Protein AF-A0A812QM58-F1 (afdb_monomer_lite)

Organism: Symbiodinium pilosum (NCBI:txid2952)

pLDDT: mean 71.56, std 11.52, range [37.34, 86.62]

Sequence (94 aa):
MEAQAVELGKMGVKELKELLKDAGVSFAGATEKEDLVRLLTKARAQAKANDVKFVASRQWQRVPDGVALPPGLEVKFDMDRGCNYARIPPEKKK

Structure (mmCIF, N/CA/C/O backbone):
data_AF-A0A812QM58-F1
#
_entry.id   AF-A0A812QM58-F1
#
loop_
_atom_site.group_PDB
_atom_site.id
_atom_site.type_symbol
_atom_site.label_atom_id
_atom_site.label_alt_id
_atom_site.label_comp_id
_atom_site.label_asym_id
_atom_site.label_entity_id
_atom_site.label_seq_id
_atom_site.pdbx_PDB_ins_code
_atom_site.Cartn_x
_atom_site.Cartn_y
_atom_site.Cartn_z
_atom_site.occupancy
_atom_site.B_iso_or_equiv
_atom_site.auth_seq_id
_atom_site.auth_comp_id
_atom_site.auth_asym_id
_atom_site.auth_atom_id
_atom_site.pdbx_PDB_model_num
ATOM 1 N N . MET A 1 1 ? 7.560 8.677 -10.341 1.00 51.22 1 MET A N 1
ATOM 2 C CA . MET A 1 1 ? 6.582 8.175 -9.339 1.00 51.22 1 MET A CA 1
ATOM 3 C C . MET A 1 1 ? 6.305 9.248 -8.265 1.00 51.22 1 MET A C 1
ATOM 5 O O . MET A 1 1 ? 5.961 8.918 -7.141 1.00 51.22 1 MET A O 1
ATOM 9 N N . GLU A 1 2 ? 6.420 10.541 -8.606 1.00 48.59 2 GLU A N 1
ATOM 10 C CA . GLU A 1 2 ? 6.666 11.626 -7.630 1.00 48.59 2 GLU A CA 1
ATOM 11 C C . GLU A 1 2 ? 5.475 12.566 -7.383 1.00 48.59 2 GLU A C 1
ATOM 13 O O . GLU A 1 2 ? 5.476 13.317 -6.413 1.00 48.59 2 GLU A O 1
ATOM 18 N N . ALA A 1 3 ? 4.417 12.498 -8.198 1.00 57.25 3 ALA A N 1
ATOM 19 C CA . ALA A 1 3 ? 3.305 13.449 -8.118 1.00 57.25 3 ALA A CA 1
ATOM 20 C C . ALA A 1 3 ? 2.518 13.379 -6.793 1.00 57.25 3 ALA A C 1
ATOM 22 O O . ALA A 1 3 ? 2.058 14.402 -6.300 1.00 57.25 3 ALA A O 1
ATOM 23 N N . GLN A 1 4 ? 2.393 12.201 -6.168 1.00 62.25 4 GLN A N 1
ATOM 24 C CA . GLN A 1 4 ? 1.585 12.070 -4.948 1.00 62.25 4 GLN A CA 1
ATOM 25 C C . GLN A 1 4 ? 2.259 12.627 -3.690 1.00 62.25 4 GLN A C 1
ATOM 27 O O . GLN A 1 4 ? 1.557 13.1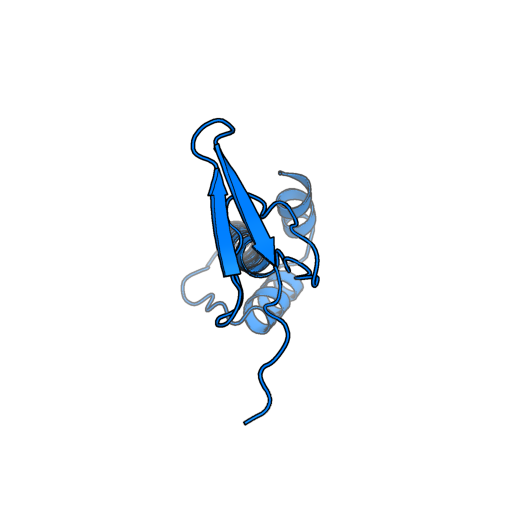40 -2.827 1.00 62.25 4 GLN A O 1
ATOM 32 N N . ALA A 1 5 ? 3.588 12.571 -3.572 1.00 64.38 5 ALA A N 1
ATOM 33 C CA . ALA A 1 5 ? 4.279 13.118 -2.400 1.00 64.38 5 ALA A CA 1
ATOM 34 C C . ALA A 1 5 ? 4.158 14.652 -2.341 1.00 64.38 5 ALA A C 1
ATOM 36 O O . ALA A 1 5 ? 3.968 15.229 -1.270 1.00 64.38 5 ALA A O 1
ATOM 37 N N . VAL A 1 6 ? 4.197 15.302 -3.509 1.00 68.81 6 VAL A N 1
ATOM 38 C CA . VAL A 1 6 ? 4.062 16.760 -3.646 1.00 68.81 6 VAL A CA 1
ATOM 39 C C . VAL A 1 6 ? 2.650 17.229 -3.279 1.00 68.81 6 VAL A C 1
ATOM 41 O O . VAL A 1 6 ? 2.497 18.239 -2.595 1.00 68.81 6 VAL A O 1
ATOM 44 N N . GLU A 1 7 ? 1.618 16.481 -3.676 1.00 74.19 7 GLU A N 1
ATOM 45 C CA . GLU A 1 7 ? 0.213 16.771 -3.345 1.00 74.19 7 GLU A CA 1
ATOM 46 C C . GLU A 1 7 ? -0.049 16.653 -1.835 1.00 74.19 7 GLU A C 1
ATOM 48 O O . GLU A 1 7 ? -0.660 17.533 -1.230 1.00 74.19 7 GLU A O 1
ATOM 53 N N . LEU A 1 8 ? 0.495 15.612 -1.196 1.00 75.56 8 LEU A N 1
ATOM 54 C CA . LEU A 1 8 ? 0.404 15.416 0.254 1.00 75.56 8 LEU A CA 1
ATOM 55 C C . LEU A 1 8 ? 1.132 16.532 1.026 1.00 75.56 8 LEU A C 1
ATOM 57 O O . LEU A 1 8 ? 0.643 17.005 2.049 1.00 75.56 8 LEU A O 1
ATOM 61 N N . GLY A 1 9 ? 2.267 17.016 0.512 1.00 74.00 9 GLY A N 1
ATOM 62 C CA . GLY A 1 9 ? 2.993 18.156 1.078 1.00 74.00 9 GLY A CA 1
ATOM 63 C C . GLY A 1 9 ? 2.211 19.475 1.053 1.00 74.00 9 GLY A C 1
ATOM 64 O O . GLY A 1 9 ? 2.454 20.344 1.894 1.00 74.00 9 GLY A O 1
ATOM 65 N N . LYS A 1 10 ? 1.235 19.628 0.151 1.00 80.12 10 LYS A N 1
ATOM 66 C CA . LYS A 1 10 ? 0.353 20.806 0.091 1.00 80.12 10 LYS A CA 1
ATOM 67 C C . LYS A 1 10 ? -0.823 20.730 1.069 1.00 80.12 10 LYS A C 1
ATOM 69 O O . LYS A 1 10 ? -1.349 21.772 1.448 1.00 80.12 10 LYS A O 1
ATOM 74 N N . MET A 1 11 ? -1.197 19.533 1.523 1.00 78.06 11 MET A N 1
ATOM 75 C CA . MET A 1 11 ? -2.295 19.333 2.472 1.00 78.06 11 MET A CA 1
ATOM 76 C C . MET A 1 11 ? -1.955 19.832 3.887 1.00 78.06 11 MET A C 1
ATOM 78 O O . MET A 1 11 ? -0.792 20.012 4.274 1.00 78.06 11 MET A O 1
ATOM 82 N N . GLY A 1 12 ? -2.999 20.076 4.680 1.00 80.75 12 GLY A N 1
ATOM 83 C CA . GLY A 1 12 ? -2.871 20.410 6.095 1.00 80.75 12 GLY A CA 1
ATOM 84 C C . GLY A 1 12 ? -2.491 19.193 6.943 1.00 80.75 12 GLY A C 1
ATOM 85 O O . GLY A 1 12 ? -2.824 18.056 6.621 1.00 80.75 12 GLY A O 1
ATOM 86 N N . VAL A 1 13 ? -1.844 19.435 8.087 1.00 83.31 13 VAL A N 1
ATOM 87 C CA . VAL A 1 13 ? -1.455 18.386 9.055 1.00 83.31 13 VAL A CA 1
ATOM 88 C C . VAL A 1 13 ? -2.655 17.544 9.509 1.00 83.31 13 VAL A C 1
ATOM 90 O O . VAL A 1 13 ? -2.511 16.353 9.773 1.00 83.31 13 VAL A O 1
ATOM 93 N N . LYS A 1 14 ? -3.842 18.157 9.585 1.00 83.06 14 LYS A N 1
ATOM 94 C CA . LYS A 1 14 ? -5.090 17.482 9.953 1.00 83.06 14 LYS A CA 1
ATOM 95 C C . LYS A 1 14 ? -5.481 16.415 8.924 1.00 83.06 14 LYS A C 1
ATOM 97 O O . LYS A 1 14 ? -5.634 15.261 9.306 1.00 83.06 14 LYS A O 1
ATOM 102 N N . GLU A 1 15 ? -5.523 16.773 7.640 1.00 84.62 15 GLU A N 1
ATOM 103 C CA . GLU A 1 15 ? -5.833 15.831 6.555 1.00 84.62 15 GLU A CA 1
ATOM 104 C C . GLU A 1 15 ? -4.814 14.694 6.470 1.00 84.62 15 GLU A C 1
ATOM 106 O O . GLU A 1 15 ? -5.186 13.533 6.334 1.00 84.62 15 GLU A O 1
ATOM 111 N N . LEU A 1 16 ? -3.523 15.002 6.629 1.00 84.81 16 LEU A N 1
ATOM 112 C CA . LEU A 1 16 ? -2.473 13.981 6.633 1.00 84.81 16 LEU A CA 1
ATOM 113 C C . LEU A 1 16 ? -2.676 12.944 7.745 1.00 84.81 16 LEU A C 1
ATOM 115 O O . LEU A 1 16 ? -2.502 11.751 7.506 1.00 84.81 16 LEU A O 1
ATOM 119 N N . LYS A 1 17 ? -3.072 13.377 8.948 1.00 84.81 17 LYS A N 1
ATOM 120 C CA . LYS A 1 17 ? -3.375 12.473 10.068 1.00 84.81 17 LYS A CA 1
ATOM 121 C C . LYS A 1 17 ? -4.629 11.639 9.817 1.00 84.81 17 LYS A C 1
ATOM 123 O O . LYS A 1 17 ? -4.634 10.462 10.168 1.00 84.81 17 LYS A O 1
ATOM 128 N N . GLU A 1 18 ? -5.668 12.223 9.221 1.00 86.38 18 GLU A N 1
ATOM 129 C CA . GLU A 1 18 ? -6.883 11.487 8.849 1.00 86.38 18 GLU A CA 1
ATOM 130 C C . GLU A 1 18 ? -6.572 10.403 7.813 1.00 86.38 18 GLU A C 1
ATOM 132 O O . GLU A 1 18 ? -6.930 9.247 8.018 1.00 86.38 18 GLU A O 1
ATOM 137 N N . LEU A 1 19 ? -5.796 10.736 6.779 1.00 83.19 19 LEU A N 1
ATOM 138 C CA . LEU A 1 19 ? -5.349 9.785 5.760 1.00 83.19 19 LEU A CA 1
ATOM 139 C C . LEU A 1 19 ? -4.430 8.691 6.322 1.00 83.19 19 LEU A C 1
ATOM 141 O O . LEU A 1 19 ? -4.534 7.539 5.913 1.00 83.19 19 LEU A O 1
ATOM 145 N N . LEU A 1 20 ? -3.533 9.018 7.258 1.00 83.94 20 LEU A N 1
ATOM 146 C CA . LEU A 1 20 ? -2.696 8.018 7.937 1.00 83.94 20 LEU A CA 1
ATOM 147 C C . LEU A 1 20 ? -3.535 7.053 8.774 1.00 83.94 20 LEU A C 1
ATOM 149 O O . LEU A 1 20 ? -3.289 5.849 8.750 1.00 83.94 20 LEU A O 1
ATOM 153 N N . LYS A 1 21 ? -4.546 7.572 9.477 1.00 85.06 21 LYS A N 1
ATOM 154 C CA . LYS A 1 21 ? -5.478 6.759 10.260 1.00 85.06 21 LYS A CA 1
ATOM 155 C C . LYS A 1 21 ? -6.320 5.847 9.366 1.00 85.06 21 LYS A C 1
ATOM 157 O O . LYS A 1 21 ? -6.462 4.674 9.694 1.00 85.06 21 LYS A O 1
ATOM 162 N N . ASP A 1 22 ? -6.830 6.366 8.251 1.00 80.38 22 ASP A N 1
ATOM 163 C CA . ASP A 1 22 ? -7.588 5.601 7.251 1.00 80.38 22 ASP A CA 1
ATOM 164 C C . ASP A 1 22 ? -6.733 4.496 6.611 1.00 80.38 22 ASP A C 1
ATOM 166 O O . ASP A 1 22 ? -7.156 3.348 6.507 1.00 80.38 22 ASP A O 1
ATOM 170 N N . ALA A 1 23 ? -5.466 4.801 6.317 1.00 78.00 23 ALA A N 1
ATOM 171 C CA . ALA A 1 23 ? -4.489 3.827 5.839 1.00 78.00 23 ALA A CA 1
ATOM 172 C C . ALA A 1 23 ? -4.042 2.807 6.909 1.00 78.00 23 ALA A C 1
ATOM 174 O O . ALA A 1 23 ? -3.227 1.934 6.608 1.00 78.00 23 ALA A O 1
ATOM 175 N N . GLY A 1 24 ? -4.517 2.918 8.156 1.00 80.62 24 GLY A N 1
ATOM 176 C CA . GLY A 1 24 ? -4.125 2.041 9.264 1.00 80.62 24 GLY A CA 1
ATOM 177 C C . GLY A 1 24 ? -2.671 2.219 9.715 1.00 80.62 24 GLY A C 1
ATOM 178 O O . GLY A 1 24 ? -2.095 1.318 10.322 1.00 80.62 24 GLY A O 1
ATOM 179 N N . VAL A 1 25 ? -2.054 3.362 9.408 1.00 81.50 25 VAL A N 1
ATOM 180 C CA . VAL A 1 25 ? -0.644 3.645 9.696 1.00 81.50 25 VAL A CA 1
ATOM 181 C C . VAL A 1 25 ? -0.545 4.464 10.972 1.00 81.50 25 VAL A C 1
ATOM 183 O O . VAL A 1 25 ? -0.974 5.617 11.042 1.00 81.50 25 VAL A O 1
ATOM 186 N N . SER A 1 26 ? 0.078 3.875 11.988 1.00 80.38 26 SER A N 1
ATOM 187 C CA . SER A 1 26 ? 0.380 4.569 13.235 1.00 80.38 26 SER A CA 1
ATOM 188 C C . SER A 1 26 ? 1.389 5.694 12.999 1.00 80.38 26 SER A C 1
ATOM 190 O O . SER A 1 26 ? 2.505 5.458 12.548 1.00 80.38 26 SER A O 1
ATOM 192 N N . PHE A 1 27 ? 1.008 6.917 13.361 1.00 81.44 27 PHE A N 1
ATOM 193 C CA . PHE A 1 27 ? 1.856 8.116 13.312 1.00 81.44 27 PHE A CA 1
ATOM 194 C C . PHE A 1 27 ? 2.477 8.460 14.679 1.00 81.44 27 PHE A C 1
ATOM 196 O O . PHE A 1 27 ? 2.892 9.593 14.918 1.00 81.44 27 PHE A O 1
ATOM 203 N N . ALA A 1 28 ? 2.509 7.502 15.610 1.00 75.06 28 ALA A N 1
ATOM 204 C CA . ALA A 1 28 ? 3.102 7.678 16.932 1.00 75.06 28 ALA A CA 1
ATOM 205 C C . ALA A 1 28 ? 4.622 7.884 16.794 1.00 75.06 28 ALA A C 1
ATOM 207 O O . ALA A 1 28 ? 5.354 6.935 16.533 1.00 75.06 28 ALA A O 1
ATOM 208 N N . GLY A 1 29 ? 5.072 9.136 16.921 1.00 76.88 29 GLY A N 1
ATOM 209 C CA . GLY A 1 29 ? 6.466 9.552 16.706 1.00 76.88 29 GLY A CA 1
ATOM 210 C C . GLY A 1 29 ? 6.647 10.601 15.605 1.00 76.88 29 GLY A C 1
ATOM 211 O O . GLY A 1 29 ? 7.675 11.268 15.574 1.00 76.88 29 GLY A O 1
ATOM 212 N N . ALA A 1 30 ? 5.633 10.816 14.762 1.00 79.25 30 ALA A N 1
ATOM 213 C CA . ALA A 1 30 ? 5.651 11.847 13.731 1.00 79.25 30 ALA A CA 1
ATOM 214 C C . ALA A 1 30 ? 5.359 13.225 14.346 1.00 79.25 30 ALA A C 1
ATOM 216 O O . ALA A 1 30 ? 4.200 13.620 14.521 1.00 79.25 30 ALA A O 1
ATOM 217 N N . THR A 1 31 ? 6.412 13.951 14.717 1.00 79.12 31 THR A N 1
ATOM 218 C CA . THR A 1 31 ? 6.315 15.300 15.303 1.00 79.12 31 THR A CA 1
ATOM 219 C C . THR A 1 31 ? 6.144 16.391 14.250 1.00 79.12 31 THR A C 1
ATOM 221 O O . THR A 1 31 ? 5.599 17.453 14.543 1.00 79.12 31 THR A O 1
ATOM 224 N N . GLU A 1 32 ? 6.565 16.123 13.015 1.00 84.44 32 GLU A N 1
ATOM 225 C CA . GLU A 1 32 ? 6.631 17.103 11.933 1.00 84.44 32 GLU A CA 1
ATOM 226 C C . GLU A 1 32 ? 5.693 16.747 10.778 1.00 84.44 32 GLU A C 1
ATOM 228 O O . GLU A 1 32 ? 5.403 15.580 10.503 1.00 84.44 32 GLU A O 1
ATOM 233 N N . LYS A 1 33 ? 5.232 17.776 10.054 1.00 83.31 33 LYS A N 1
ATOM 234 C CA . LYS A 1 33 ? 4.397 17.605 8.855 1.00 83.31 33 LYS A CA 1
ATOM 235 C C . LYS A 1 33 ? 5.096 16.729 7.815 1.00 83.31 33 LYS A C 1
ATOM 237 O O . LYS A 1 33 ? 4.452 15.898 7.181 1.00 83.31 33 LYS A O 1
ATOM 242 N N . GLU A 1 34 ? 6.398 16.919 7.649 1.00 82.31 34 GLU A N 1
ATOM 243 C CA . GLU A 1 34 ? 7.208 16.177 6.686 1.00 82.31 34 GLU A CA 1
ATOM 244 C C . GLU A 1 34 ? 7.245 14.682 7.009 1.00 82.31 34 GLU A C 1
ATOM 246 O O . GLU A 1 34 ? 7.128 13.860 6.101 1.00 82.31 34 GLU A O 1
ATOM 251 N N . ASP A 1 35 ? 7.309 14.318 8.291 1.00 84.75 35 ASP A N 1
ATOM 252 C CA . ASP A 1 35 ? 7.285 12.918 8.716 1.00 84.75 35 ASP A CA 1
ATOM 253 C C . ASP A 1 35 ? 5.941 12.252 8.380 1.00 84.75 35 ASP A C 1
ATOM 255 O O . ASP A 1 35 ? 5.903 11.170 7.792 1.00 84.75 35 ASP A O 1
ATOM 259 N N . LEU A 1 36 ? 4.828 12.964 8.602 1.00 84.75 36 LEU A N 1
ATOM 260 C CA . LEU A 1 36 ? 3.492 12.503 8.207 1.00 84.75 36 LEU A CA 1
ATOM 261 C C . LEU A 1 36 ? 3.382 12.290 6.688 1.00 84.75 36 LEU A C 1
ATOM 263 O O . LEU A 1 36 ? 2.846 11.274 6.241 1.00 84.75 36 LEU A O 1
ATOM 267 N N . VAL A 1 37 ? 3.914 13.216 5.881 1.00 86.62 37 VAL A N 1
ATOM 268 C CA . VAL A 1 37 ? 3.929 13.090 4.412 1.00 86.62 37 VAL A CA 1
ATOM 269 C C . VAL A 1 37 ? 4.761 11.884 3.979 1.00 86.62 37 VAL A C 1
ATOM 271 O O . VAL A 1 37 ? 4.335 11.127 3.101 1.00 86.62 37 VAL A O 1
ATOM 274 N N . ARG A 1 38 ? 5.927 11.664 4.599 1.00 83.69 38 ARG A N 1
ATOM 275 C CA . ARG A 1 38 ? 6.800 10.518 4.303 1.00 83.69 38 ARG A CA 1
ATOM 276 C C . ARG A 1 38 ? 6.136 9.195 4.668 1.00 83.69 38 ARG A C 1
ATOM 278 O O . ARG A 1 38 ? 6.135 8.281 3.841 1.00 83.69 38 ARG A O 1
ATOM 285 N N . LEU A 1 39 ? 5.532 9.100 5.853 1.00 85.06 39 LEU A N 1
ATOM 286 C CA . LEU A 1 39 ? 4.798 7.914 6.300 1.00 85.06 39 LEU A CA 1
ATOM 287 C C . LEU A 1 39 ? 3.643 7.590 5.357 1.00 85.06 39 LEU A C 1
ATOM 289 O O . LEU A 1 39 ? 3.509 6.449 4.918 1.00 85.06 39 LEU A O 1
ATOM 293 N N . LEU A 1 40 ? 2.854 8.596 4.982 1.00 84.38 40 LEU A N 1
ATOM 294 C CA . LEU A 1 40 ? 1.696 8.405 4.118 1.00 84.38 40 LEU A CA 1
ATOM 295 C C . LEU A 1 40 ? 2.104 8.049 2.687 1.00 84.38 40 LEU A C 1
ATOM 297 O O . LEU A 1 40 ? 1.491 7.183 2.068 1.00 84.38 40 LEU A O 1
ATOM 301 N N . THR A 1 41 ? 3.173 8.660 2.173 1.00 83.75 41 THR A N 1
ATOM 302 C CA . THR A 1 41 ? 3.746 8.312 0.866 1.00 83.75 41 THR A CA 1
ATOM 303 C C . THR A 1 41 ? 4.229 6.866 0.861 1.00 83.75 41 THR A C 1
ATOM 305 O O . THR A 1 41 ? 3.914 6.117 -0.062 1.00 83.75 41 THR A O 1
ATOM 308 N N . LYS A 1 42 ? 4.939 6.434 1.911 1.00 80.25 42 LYS A N 1
ATOM 309 C CA . LYS A 1 42 ? 5.400 5.049 2.051 1.00 80.25 42 LYS A CA 1
ATOM 310 C C . LYS A 1 42 ? 4.223 4.081 2.173 1.00 80.25 42 LYS A C 1
ATOM 312 O O . LYS A 1 42 ? 4.218 3.036 1.530 1.00 80.25 42 LYS A O 1
ATOM 317 N N . ALA A 1 43 ? 3.214 4.417 2.969 1.00 80.69 43 ALA A N 1
ATOM 318 C CA . ALA A 1 43 ? 2.005 3.619 3.125 1.00 80.69 43 ALA A CA 1
ATOM 319 C C . ALA A 1 43 ? 1.232 3.481 1.814 1.00 80.69 43 ALA A C 1
ATOM 321 O O . ALA A 1 43 ? 0.888 2.371 1.434 1.00 80.69 43 ALA A O 1
ATOM 322 N N . ARG A 1 44 ? 1.038 4.576 1.072 1.00 76.31 44 ARG A N 1
ATOM 323 C CA . ARG A 1 44 ? 0.397 4.551 -0.247 1.00 76.31 44 ARG A CA 1
ATOM 324 C C . ARG A 1 44 ? 1.220 3.816 -1.289 1.00 76.31 44 ARG A C 1
ATOM 326 O O . ARG A 1 44 ? 0.637 3.117 -2.101 1.00 76.31 44 ARG A O 1
ATOM 333 N N . ALA A 1 45 ? 2.544 3.948 -1.288 1.00 69.62 45 ALA A N 1
ATOM 334 C CA . ALA A 1 45 ? 3.400 3.184 -2.190 1.00 69.62 45 ALA A CA 1
ATOM 335 C C . ALA A 1 45 ? 3.291 1.678 -1.908 1.00 69.62 45 ALA A C 1
ATOM 337 O O . ALA A 1 45 ? 3.132 0.894 -2.838 1.00 69.62 45 ALA A O 1
ATOM 338 N N . GLN A 1 46 ? 3.288 1.285 -0.630 1.00 66.69 46 GLN A N 1
ATOM 339 C CA . GLN A 1 46 ? 3.053 -0.101 -0.217 1.00 66.69 46 GLN A CA 1
ATOM 340 C C . GLN A 1 46 ? 1.640 -0.565 -0.584 1.00 66.69 46 GLN A C 1
ATOM 342 O O . GLN A 1 46 ? 1.486 -1.632 -1.167 1.00 66.69 46 GLN A O 1
ATOM 347 N N . ALA A 1 47 ? 0.616 0.240 -0.301 1.00 64.75 47 ALA A N 1
ATOM 348 C CA . ALA A 1 47 ? -0.766 -0.064 -0.645 1.00 64.75 47 ALA A CA 1
ATOM 349 C C . ALA A 1 47 ? -0.934 -0.190 -2.156 1.00 64.75 47 ALA A C 1
ATOM 351 O O . ALA A 1 47 ? -1.532 -1.146 -2.599 1.00 64.75 47 ALA A O 1
ATOM 352 N N . LYS A 1 48 ? -0.335 0.692 -2.957 1.00 59.25 48 LYS A N 1
ATOM 353 C CA . LYS A 1 48 ? -0.384 0.640 -4.421 1.00 59.25 48 LYS A CA 1
ATOM 354 C C . LYS A 1 48 ? 0.380 -0.549 -4.997 1.00 59.25 48 LYS A C 1
ATOM 356 O O . LYS A 1 48 ? -0.051 -1.087 -6.006 1.00 59.25 48 LYS A O 1
ATOM 361 N N . ALA A 1 49 ? 1.481 -0.964 -4.373 1.00 56.94 49 ALA A N 1
ATOM 362 C CA . ALA A 1 49 ? 2.163 -2.206 -4.732 1.00 56.94 49 ALA A CA 1
ATOM 363 C C . ALA A 1 49 ? 1.288 -3.437 -4.421 1.00 56.94 49 ALA A C 1
ATOM 365 O O . ALA A 1 49 ? 1.231 -4.371 -5.212 1.00 56.94 49 ALA A O 1
ATOM 366 N N . ASN A 1 50 ? 0.544 -3.406 -3.311 1.00 54.16 50 ASN A N 1
ATOM 367 C CA . ASN A 1 50 ? -0.413 -4.458 -2.954 1.00 54.16 50 ASN A CA 1
ATOM 368 C C . ASN A 1 50 ? -1.718 -4.394 -3.776 1.00 54.16 50 ASN A C 1
ATOM 370 O O . ASN A 1 50 ? -2.323 -5.424 -4.049 1.00 54.16 50 ASN A O 1
ATOM 374 N N . ASP A 1 51 ? -2.132 -3.200 -4.196 1.00 51.66 51 ASP A N 1
ATOM 375 C CA . ASP A 1 51 ? -3.356 -2.893 -4.948 1.00 51.66 51 ASP A CA 1
ATOM 376 C C . ASP A 1 51 ? -3.126 -2.924 -6.462 1.00 51.66 51 ASP A C 1
ATOM 378 O O . ASP A 1 51 ? -4.005 -2.556 -7.242 1.00 51.66 51 ASP A O 1
ATOM 382 N N . VAL A 1 52 ? -1.973 -3.415 -6.934 1.00 54.31 52 VAL A N 1
ATOM 383 C CA . VAL A 1 52 ? -1.890 -3.849 -8.327 1.00 54.31 52 VAL A CA 1
ATOM 384 C C . VAL A 1 52 ? -2.774 -5.083 -8.458 1.00 54.31 52 VAL A C 1
ATOM 386 O O . VAL A 1 52 ? -2.341 -6.224 -8.366 1.00 54.31 52 VAL A O 1
ATOM 389 N N . LYS A 1 53 ? -4.068 -4.850 -8.633 1.00 52.16 53 LYS A N 1
ATOM 390 C CA . LYS A 1 53 ? -5.081 -5.868 -8.816 1.00 52.16 53 LYS A CA 1
ATOM 391 C C . LYS A 1 53 ? -4.837 -6.474 -10.189 1.00 52.16 53 LYS A C 1
ATOM 393 O O . LYS A 1 53 ? -5.364 -5.997 -11.192 1.00 52.16 53 LYS A O 1
ATOM 398 N N . PHE A 1 54 ? -3.980 -7.491 -10.255 1.00 60.97 54 PHE A N 1
ATOM 399 C CA . PHE A 1 54 ? -3.892 -8.333 -11.436 1.00 60.97 54 PHE A CA 1
ATOM 400 C C . PHE A 1 54 ? -5.288 -8.914 -11.662 1.00 60.97 54 PHE A C 1
ATOM 402 O O . PHE A 1 54 ? -5.757 -9.759 -10.899 1.00 60.97 54 PHE A O 1
ATOM 409 N N . VAL A 1 55 ? -5.992 -8.390 -12.668 1.00 59.22 55 VAL A N 1
ATOM 410 C CA . VAL A 1 55 ? -7.306 -8.893 -13.065 1.00 59.22 55 VAL A CA 1
ATOM 411 C C . VAL A 1 55 ? -7.059 -10.223 -13.743 1.00 59.22 55 VAL A C 1
ATOM 413 O O . VAL A 1 55 ? -6.823 -10.283 -14.944 1.00 59.22 55 VAL A O 1
ATOM 416 N N . ALA A 1 56 ? -7.049 -11.276 -12.940 1.00 60.84 56 ALA A N 1
ATOM 417 C CA . ALA A 1 56 ? -6.863 -12.624 -13.413 1.00 60.84 56 ALA A CA 1
ATOM 418 C C . ALA A 1 56 ? -8.015 -12.985 -14.35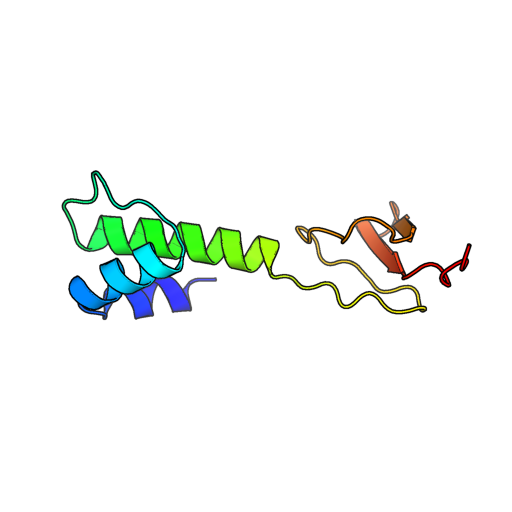6 1.00 60.84 56 ALA A C 1
ATOM 420 O O . ALA A 1 56 ? -9.183 -12.881 -13.993 1.00 60.84 56 ALA A O 1
ATOM 421 N N . SER A 1 57 ? -7.697 -13.380 -15.582 1.00 67.12 57 SER A N 1
ATOM 422 C CA . SER A 1 57 ? -8.664 -13.896 -16.549 1.00 67.12 57 SER A CA 1
ATOM 423 C C . SER A 1 57 ? -8.393 -15.368 -16.830 1.00 67.12 57 SER A C 1
ATOM 425 O O . SER A 1 57 ? -7.365 -15.922 -16.450 1.00 67.12 57 SER A O 1
ATOM 427 N N . ARG A 1 58 ? -9.319 -16.022 -17.534 1.00 70.75 58 ARG A N 1
ATOM 428 C CA . ARG A 1 58 ? -9.166 -17.413 -18.007 1.00 70.75 58 ARG A CA 1
ATOM 429 C C . ARG A 1 58 ? -8.111 -17.554 -19.115 1.00 70.75 58 ARG A C 1
ATOM 431 O O . ARG A 1 58 ? -7.762 -18.665 -19.500 1.00 70.75 58 ARG A O 1
ATOM 438 N N . GLN A 1 59 ? -7.626 -16.434 -19.646 1.00 73.06 59 GLN A N 1
ATOM 439 C CA . GLN A 1 59 ? -6.550 -16.368 -20.631 1.00 73.06 59 GLN A CA 1
ATOM 440 C C . GLN A 1 59 ? -5.239 -15.982 -19.944 1.00 73.06 59 GLN A C 1
ATOM 442 O O . GLN A 1 59 ? -5.250 -15.2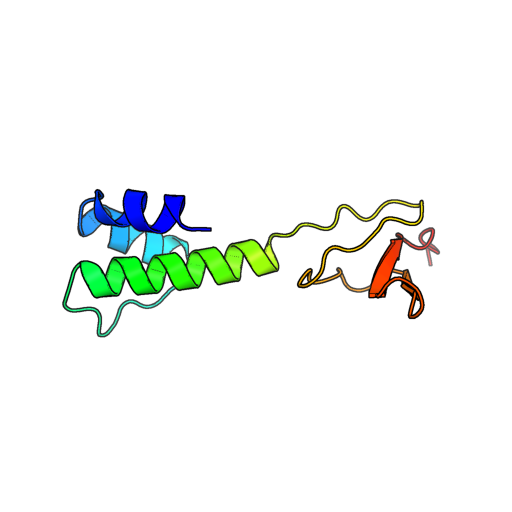56 -18.953 1.00 73.06 59 GLN A O 1
ATOM 447 N N . TRP A 1 60 ? -4.112 -16.452 -20.480 1.00 80.94 60 TRP A N 1
ATOM 448 C CA . TRP A 1 60 ? -2.787 -16.084 -19.984 1.00 80.94 60 TRP A CA 1
ATOM 449 C C . TRP A 1 60 ? -2.575 -14.577 -20.098 1.00 80.94 60 TRP A C 1
ATOM 451 O O . TRP A 1 60 ? -2.533 -14.031 -21.200 1.00 80.94 60 TRP A O 1
ATOM 461 N N . GLN A 1 61 ? -2.416 -13.911 -18.959 1.00 75.44 61 GLN A N 1
ATOM 462 C CA . GLN A 1 61 ? -2.138 -12.483 -18.902 1.00 75.44 61 GLN A CA 1
ATOM 463 C C . GLN A 1 61 ? -0.805 -12.237 -18.222 1.00 75.44 61 GLN A C 1
ATOM 465 O O . GLN A 1 61 ? -0.455 -12.903 -17.252 1.00 75.44 61 GLN A O 1
ATOM 470 N N . ARG A 1 62 ? -0.056 -11.263 -18.740 1.00 76.94 62 ARG A N 1
ATOM 471 C CA . ARG A 1 62 ? 1.230 -10.879 -18.167 1.00 76.94 62 ARG A CA 1
ATOM 472 C C . ARG A 1 62 ? 1.015 -10.244 -16.795 1.00 76.94 62 ARG A C 1
ATOM 474 O O . ARG A 1 62 ? 0.346 -9.218 -16.691 1.00 76.94 62 ARG A O 1
ATOM 481 N N . VAL A 1 63 ? 1.605 -10.844 -15.775 1.00 72.94 63 VAL A N 1
ATOM 482 C CA . VAL A 1 63 ? 1.681 -10.324 -14.414 1.00 72.94 63 VAL A CA 1
ATOM 483 C C . VAL A 1 63 ? 2.748 -9.230 -14.399 1.00 72.94 63 VAL A C 1
ATOM 485 O O . VAL A 1 63 ? 3.890 -9.496 -14.787 1.00 72.94 63 VAL A O 1
ATOM 488 N N . PRO A 1 64 ? 2.399 -7.993 -14.015 1.00 66.19 64 PRO A N 1
ATOM 489 C CA . PRO A 1 64 ? 3.393 -6.957 -13.785 1.00 66.19 64 PRO A CA 1
ATOM 490 C C . PRO A 1 64 ? 4.350 -7.367 -12.657 1.00 66.19 64 PRO A C 1
ATOM 492 O O . PRO A 1 64 ? 3.993 -8.142 -11.770 1.00 66.19 64 PRO A O 1
ATOM 495 N N . ASP A 1 65 ? 5.568 -6.843 -12.684 1.00 59.50 65 ASP A N 1
ATOM 496 C CA . ASP A 1 65 ? 6.525 -7.062 -11.603 1.00 59.50 65 ASP A CA 1
ATOM 497 C C . ASP A 1 65 ? 6.031 -6.392 -10.305 1.00 59.50 65 ASP A C 1
ATOM 499 O O . ASP A 1 65 ? 5.493 -5.282 -10.340 1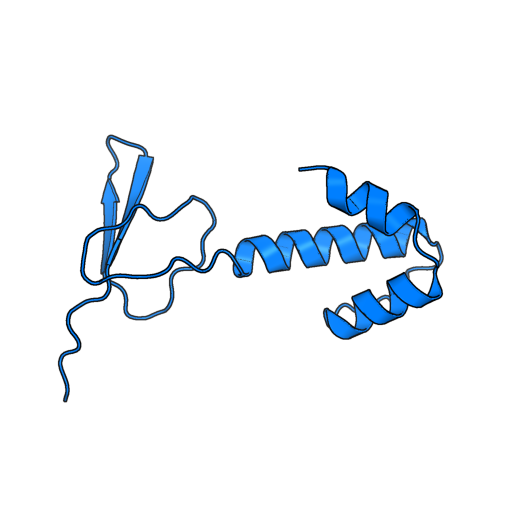.00 59.50 65 ASP A O 1
ATOM 503 N N . GLY A 1 66 ? 6.152 -7.088 -9.171 1.00 59.88 66 GLY A N 1
ATOM 504 C CA . GLY A 1 66 ? 5.707 -6.595 -7.860 1.00 59.88 66 GLY A CA 1
ATOM 505 C C . GLY A 1 66 ? 4.224 -6.800 -7.525 1.00 59.88 66 GLY A C 1
ATOM 506 O O . GLY A 1 66 ? 3.757 -6.254 -6.529 1.00 59.88 66 GLY A O 1
ATOM 507 N N . VAL A 1 67 ? 3.479 -7.578 -8.318 1.00 63.19 67 VAL A N 1
ATOM 508 C CA . VAL A 1 67 ? 2.057 -7.850 -8.059 1.00 63.19 67 VAL A CA 1
ATOM 509 C C . VAL A 1 67 ? 1.853 -9.080 -7.186 1.00 63.19 67 VAL A C 1
ATOM 511 O O . VAL A 1 67 ? 2.272 -10.183 -7.538 1.00 63.19 67 VAL A O 1
ATOM 514 N N . ALA A 1 68 ? 1.134 -8.901 -6.077 1.00 56.81 68 ALA A N 1
ATOM 515 C CA . ALA A 1 68 ? 0.629 -10.006 -5.277 1.00 56.81 68 ALA A CA 1
ATOM 516 C C . ALA A 1 68 ? -0.458 -10.758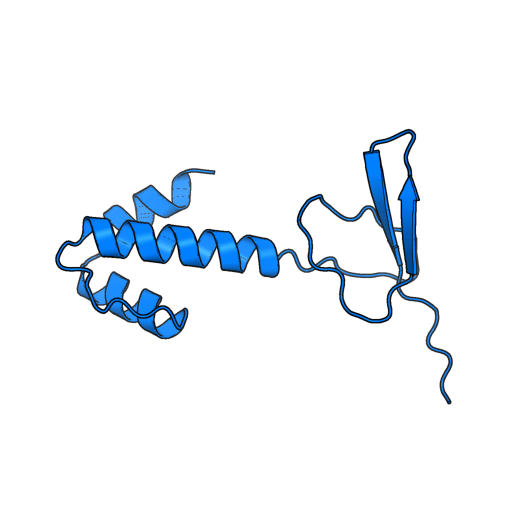 -6.064 1.00 56.81 68 ALA A C 1
ATOM 518 O O . ALA A 1 68 ? -1.568 -10.266 -6.274 1.00 56.81 68 ALA A O 1
ATOM 519 N N . LEU A 1 69 ? -0.127 -11.958 -6.536 1.00 62.03 69 LEU A N 1
ATOM 520 C CA . LEU A 1 69 ? -1.085 -12.839 -7.194 1.00 62.03 69 LEU A CA 1
ATOM 521 C C . LEU A 1 69 ? -2.046 -13.420 -6.144 1.00 62.03 69 LEU A C 1
ATOM 523 O O . LEU A 1 69 ? -1.573 -13.906 -5.113 1.00 62.03 69 LEU A O 1
ATOM 527 N N . PRO A 1 70 ? -3.374 -13.405 -6.376 1.00 61.78 70 PRO A N 1
ATOM 528 C CA . PRO A 1 70 ? -4.307 -14.050 -5.464 1.00 61.78 70 PRO A CA 1
ATOM 529 C C . PRO A 1 70 ? -3.981 -15.551 -5.337 1.00 61.78 70 PRO A C 1
ATOM 531 O O . PRO A 1 70 ? -3.549 -16.175 -6.313 1.00 61.78 70 PRO A O 1
ATOM 534 N N . PRO A 1 71 ? -4.189 -16.167 -4.163 1.00 59.34 71 PRO A N 1
ATOM 535 C CA . PRO A 1 71 ? -4.030 -17.608 -4.017 1.00 59.34 71 PRO A CA 1
ATOM 536 C C . PRO A 1 71 ? -5.037 -18.346 -4.916 1.00 59.34 71 PRO A C 1
ATOM 538 O O . PRO A 1 71 ? -6.205 -17.969 -4.986 1.00 59.34 71 PRO A O 1
ATOM 541 N N . GLY A 1 72 ? -4.588 -19.402 -5.602 1.00 65.31 72 GLY A N 1
ATOM 542 C CA . GLY A 1 72 ? -5.440 -20.225 -6.474 1.00 65.31 72 GLY A CA 1
ATOM 543 C C . GLY A 1 72 ? -5.356 -19.924 -7.976 1.00 65.31 72 GLY A C 1
ATOM 544 O O . GLY A 1 72 ? -6.176 -20.439 -8.730 1.00 65.31 72 GLY A O 1
ATOM 545 N N . LEU A 1 73 ? -4.386 -19.122 -8.429 1.00 72.94 73 LEU A N 1
ATOM 546 C CA . LEU A 1 73 ? -4.108 -18.890 -9.853 1.00 72.94 73 LEU A CA 1
ATOM 547 C C . LEU A 1 73 ? -2.991 -19.803 -10.383 1.00 72.94 73 LEU A C 1
ATOM 549 O O . LEU A 1 73 ? -2.071 -20.164 -9.651 1.00 72.94 73 LEU A O 1
ATOM 553 N N . GLU A 1 74 ? -3.031 -20.122 -11.679 1.00 77.38 74 GLU A N 1
ATOM 554 C CA . GLU A 1 74 ? -1.905 -20.755 -12.373 1.00 77.38 74 GLU A CA 1
ATOM 555 C C . GLU A 1 74 ? -0.905 -19.683 -12.795 1.00 77.38 74 GLU A C 1
ATOM 557 O O . GLU A 1 74 ? -1.269 -18.736 -13.493 1.00 77.38 74 GLU A O 1
ATOM 562 N N . VAL A 1 75 ? 0.352 -19.857 -12.388 1.00 74.38 75 VAL A N 1
ATOM 563 C CA . VAL A 1 75 ? 1.449 -18.919 -12.631 1.00 74.38 75 VAL A CA 1
ATOM 564 C C . VAL A 1 75 ? 2.491 -19.605 -13.505 1.00 74.38 75 VAL A C 1
ATOM 566 O O . VAL A 1 75 ? 2.975 -20.686 -13.177 1.00 74.38 75 VAL A O 1
ATOM 569 N N . LYS A 1 76 ? 2.832 -18.981 -14.628 1.00 78.25 76 LYS A N 1
ATOM 570 C CA . LYS A 1 76 ? 3.866 -19.419 -15.558 1.00 78.25 76 LYS A CA 1
ATOM 571 C C . LYS A 1 76 ? 4.931 -18.339 -15.649 1.00 78.25 76 LYS A C 1
ATOM 573 O O . LYS A 1 76 ? 4.685 -17.252 -16.162 1.00 78.25 76 LYS A O 1
ATOM 578 N N . PHE A 1 77 ? 6.132 -18.681 -15.209 1.00 73.06 77 PHE A N 1
ATOM 579 C CA . PHE A 1 77 ? 7.290 -17.806 -15.307 1.00 73.06 77 PHE A CA 1
ATOM 580 C C . PHE A 1 77 ? 8.017 -18.055 -16.630 1.00 73.06 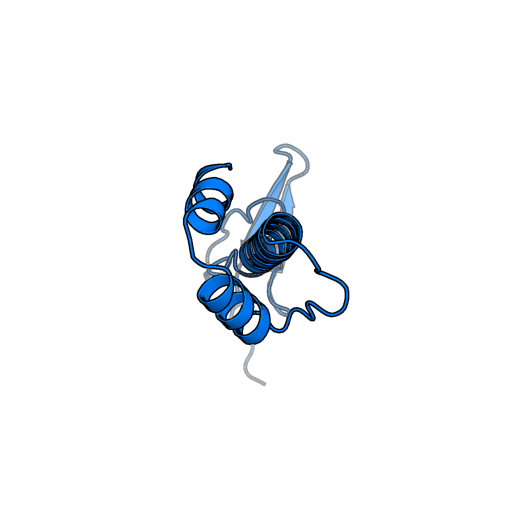77 PHE A C 1
ATOM 582 O O . PHE A 1 77 ? 8.482 -19.166 -16.881 1.00 73.06 77 PHE A O 1
ATOM 589 N N . ASP A 1 78 ? 8.106 -17.038 -17.484 1.00 78.25 78 ASP A N 1
ATOM 590 C CA . ASP A 1 78 ? 8.823 -17.123 -18.754 1.00 78.25 78 ASP A CA 1
ATOM 591 C C . ASP A 1 78 ? 10.231 -16.534 -18.559 1.00 78.25 78 ASP A C 1
ATOM 593 O O . ASP A 1 78 ? 10.421 -15.315 -18.535 1.00 78.25 78 ASP A O 1
ATOM 597 N N . MET A 1 79 ? 11.220 -17.416 -18.359 1.00 68.19 79 MET A N 1
ATOM 598 C CA . MET A 1 79 ? 12.616 -17.030 -18.081 1.00 68.19 79 MET A CA 1
ATOM 599 C C . MET A 1 79 ? 13.306 -16.352 -19.274 1.00 68.19 79 MET A C 1
ATOM 601 O O . MET A 1 79 ? 14.268 -15.624 -19.069 1.00 68.19 79 MET A O 1
ATOM 605 N N . ASP A 1 80 ? 12.801 -16.542 -20.494 1.00 73.62 80 ASP A N 1
ATOM 606 C CA . ASP A 1 80 ? 13.348 -15.932 -21.715 1.00 73.62 80 ASP A CA 1
ATOM 607 C C . ASP A 1 80 ? 13.039 -14.427 -21.799 1.00 73.62 80 ASP A C 1
ATOM 609 O O . ASP A 1 80 ? 13.868 -13.616 -22.204 1.00 73.62 80 ASP A O 1
ATOM 613 N N . ARG A 1 81 ? 11.842 -14.031 -21.343 1.00 66.69 81 ARG A N 1
ATOM 614 C CA . ARG A 1 81 ? 11.350 -12.644 -21.409 1.00 66.69 81 ARG A CA 1
ATOM 615 C C . ARG A 1 81 ? 11.367 -11.918 -20.066 1.00 66.69 81 ARG A C 1
ATOM 617 O O . ARG A 1 81 ? 10.938 -10.766 -20.005 1.00 66.69 81 ARG A O 1
ATOM 624 N N . GLY A 1 82 ? 11.777 -12.594 -18.990 1.00 70.19 82 GLY A N 1
ATOM 625 C CA . GLY A 1 82 ? 11.685 -12.077 -17.620 1.00 70.19 82 GLY A CA 1
ATOM 626 C C . GLY A 1 82 ? 10.257 -11.683 -17.224 1.00 70.19 82 GLY A C 1
ATOM 627 O O . GLY A 1 82 ? 10.061 -10.814 -16.381 1.00 70.19 82 GLY A O 1
ATOM 628 N N . CYS A 1 83 ? 9.252 -12.268 -17.882 1.00 73.44 83 CYS A N 1
ATOM 629 C CA . CYS A 1 83 ? 7.848 -11.920 -17.704 1.00 73.44 83 CYS A CA 1
ATOM 630 C C . CYS A 1 83 ? 7.124 -13.078 -17.025 1.00 73.44 83 CYS A C 1
ATOM 632 O O . CYS A 1 83 ? 7.229 -14.229 -17.448 1.00 73.44 83 CYS A O 1
ATOM 634 N N . ASN A 1 84 ? 6.336 -12.762 -16.005 1.00 76.06 84 ASN A N 1
ATOM 635 C CA . ASN A 1 84 ? 5.438 -13.721 -15.389 1.00 76.06 84 ASN A CA 1
ATOM 636 C C . ASN A 1 84 ? 4.066 -13.649 -16.074 1.00 76.06 84 ASN A C 1
ATOM 638 O O . ASN A 1 84 ? 3.604 -12.568 -16.434 1.00 76.06 84 ASN A O 1
ATOM 642 N N . TYR A 1 85 ? 3.411 -14.784 -16.270 1.00 79.44 85 TYR A N 1
ATOM 643 C CA . TYR A 1 85 ? 2.055 -14.888 -16.786 1.00 79.44 85 TYR A CA 1
ATOM 644 C C . TYR A 1 85 ? 1.190 -15.600 -15.759 1.00 79.44 85 TYR A C 1
ATOM 646 O O . TYR A 1 85 ? 1.599 -16.613 -15.208 1.00 79.44 85 TYR A O 1
ATOM 654 N N . ALA A 1 86 ? -0.024 -15.120 -15.524 1.00 79.44 86 ALA A N 1
ATOM 655 C CA . ALA A 1 86 ? -0.976 -15.826 -14.686 1.00 79.44 86 ALA A CA 1
ATOM 656 C C . ALA A 1 86 ? -2.341 -15.923 -15.356 1.00 79.44 86 ALA A C 1
ATOM 658 O O . ALA A 1 86 ? -2.697 -15.120 -16.223 1.00 79.44 86 ALA A O 1
ATOM 659 N N . ARG A 1 87 ? -3.095 -16.947 -14.966 1.00 79.25 87 ARG A N 1
ATOM 660 C CA . ARG A 1 87 ? -4.487 -17.146 -15.369 1.00 79.25 87 ARG A CA 1
ATOM 661 C C . ARG A 1 87 ? -5.301 -17.725 -14.216 1.00 79.25 87 ARG A C 1
ATOM 663 O O . ARG A 1 87 ? -4.760 -18.384 -13.329 1.00 79.25 87 ARG A O 1
ATOM 670 N N . ILE A 1 88 ? -6.611 -17.515 -14.263 1.00 73.94 88 ILE A N 1
ATOM 671 C CA . ILE A 1 88 ? -7.569 -18.233 -13.422 1.00 73.94 88 ILE A CA 1
ATOM 672 C C . ILE A 1 88 ? -7.676 -19.666 -13.964 1.00 73.94 88 ILE A C 1
ATOM 674 O O . ILE A 1 88 ? -8.094 -19.825 -15.119 1.00 73.94 88 ILE A O 1
ATOM 678 N N . PRO A 1 89 ? -7.324 -20.705 -13.182 1.00 67.19 89 PRO A N 1
ATOM 679 C CA . PRO A 1 89 ? -7.657 -22.070 -13.557 1.00 67.19 89 PRO A CA 1
ATOM 680 C C . PRO A 1 89 ? -9.183 -22.182 -13.643 1.00 67.19 89 PRO A C 1
ATOM 682 O O . PRO A 1 89 ? -9.878 -21.614 -12.799 1.00 67.19 89 PRO A O 1
ATOM 685 N N . PRO A 1 90 ? -9.750 -22.885 -14.638 1.00 57.69 90 PRO A N 1
ATOM 686 C CA . PRO A 1 90 ? -11.188 -23.113 -14.663 1.00 57.69 90 PRO A CA 1
ATOM 687 C C . PRO A 1 90 ? -11.576 -23.795 -13.347 1.00 57.69 90 PRO A C 1
ATOM 689 O O . PRO A 1 90 ? -11.077 -24.883 -13.062 1.00 57.69 90 PRO A O 1
ATOM 692 N N . GLU A 1 91 ? -12.396 -23.129 -12.526 1.00 54.56 91 GLU A N 1
ATOM 693 C CA . GLU A 1 91 ? -12.826 -23.629 -11.219 1.00 54.56 91 GLU A CA 1
ATOM 694 C C . GLU A 1 91 ? -13.294 -25.082 -11.358 1.00 54.56 91 GLU A C 1
ATOM 696 O O . GLU A 1 91 ? -14.364 -25.363 -11.906 1.00 54.56 91 GLU A O 1
ATOM 701 N N . LYS A 1 92 ? -12.503 -26.031 -10.847 1.00 42.41 92 LYS A N 1
ATOM 702 C CA . LYS A 1 92 ? -13.038 -27.345 -10.513 1.00 42.41 92 LYS A CA 1
ATOM 703 C C . LYS A 1 92 ? -13.925 -27.132 -9.296 1.00 42.41 92 LYS A C 1
ATOM 705 O O . LYS A 1 92 ? -13.440 -27.154 -8.170 1.00 42.41 92 LYS A O 1
ATOM 710 N N . LYS A 1 93 ? -15.223 -26.923 -9.538 1.00 43.62 93 LYS A N 1
ATOM 711 C CA . LYS A 1 93 ? -16.254 -27.172 -8.529 1.00 43.62 93 LYS A CA 1
ATOM 712 C C . LYS A 1 93 ? -15.986 -28.542 -7.907 1.00 43.62 93 LYS A C 1
ATOM 714 O O . LYS A 1 93 ? -15.947 -29.537 -8.636 1.00 43.62 93 LYS A O 1
ATOM 719 N N . LYS A 1 94 ? -15.834 -28.591 -6.591 1.00 37.34 94 LYS A N 1
ATOM 720 C CA . LYS A 1 94 ? -16.037 -29.810 -5.821 1.00 37.34 94 LYS A CA 1
ATOM 721 C C . LYS A 1 94 ? -16.621 -29.460 -4.468 1.00 37.34 94 LYS A C 1
ATOM 723 O O . LYS A 1 94 ? -16.117 -28.491 -3.864 1.00 37.34 94 LYS A O 1
#

Foldseek 3Di:
DPVQLVVQLPDDLVVLVVLCVVLVHDCVPVPDSNSSSVSSVVSVVVVVLAPPPPPAAQDWDWDDPSYDDDPQWDWDQDPVVRIIIIHHDPDPDD

Radius of gyration: 18.5 Å; chains: 1; bounding box: 30×51×39 Å

InterPro domains:
  IPR019345 ARMET, C-terminal [PF10208] (6-41)
  IPR036361 SAP domain superfamily [G3DSA:1.10.720.30] (1-54)
  IPR036361 SAP domain superfamily [SSF68906] (5-42)

Secondary structure (DSSP, 8-state):
--HHHHHHHHS-HHHHHHHHHHTT---TT--SHHHHHHHHHHHHHHHHHHT------SS-EEEPTT--PPTT-EEEEETTTTEEEEEPPP----